Protein AF-E8JQA7-F1 (afdb_monomer_lite)

pLDDT: mean 81.16, std 15.56, range [42.31, 94.44]

Secondary structure (DSSP, 8-state):
--HHHHHHHHHHHHHHHSPPPEEEEEEEEEETTEEEEEEEEEES-HHHHHHHHHT-SS--EEEEE-S----BS--

Organism: 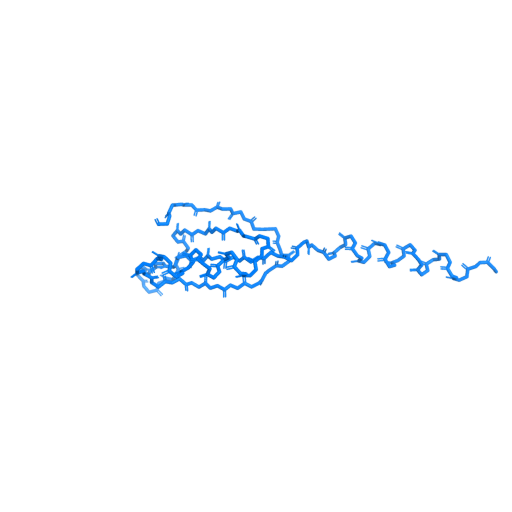NCBI:txid525379

Radius of gyration: 18.03 Å; chains: 1; bounding box: 46×36×43 Å

Sequence (75 aa):
MNCLTIYGIICLILAKKRGNIMWVVRKMYWRSGQQYVQAQKIFDSREDANAFRKELDFATELYETNLVVSNKGEF

Foldseek 3Di:
DDPVVVVVVVVVVVVVVQQQKKKKKFDWDDDPNDIDTAWMDIGSDPVVSVVVVVPDPDDIDMDIDSDDDDTDHDD

Structure (mmCIF, N/CA/C/O backbone):
data_AF-E8JQA7-F1
#
_entry.id   AF-E8JQA7-F1
#
loop_
_atom_site.group_PDB
_atom_site.id
_atom_site.type_symbol
_atom_site.label_atom_id
_atom_site.label_alt_id
_atom_site.label_comp_id
_atom_site.label_asym_id
_atom_site.label_entity_id
_atom_site.label_seq_id
_atom_site.pdbx_PDB_ins_code
_atom_site.Cartn_x
_atom_site.Cartn_y
_atom_site.Cartn_z
_atom_site.occupancy
_atom_site.B_iso_or_equiv
_atom_site.auth_seq_id
_atom_site.auth_comp_id
_atom_site.auth_asym_id
_atom_site.auth_atom_id
_atom_site.pdbx_PDB_model_num
ATOM 1 N N . MET A 1 1 ? 35.661 -22.698 -23.526 1.00 46.38 1 MET A N 1
ATOM 2 C CA . MET A 1 1 ? 34.872 -21.663 -24.236 1.00 46.38 1 MET A CA 1
ATOM 3 C C . MET A 1 1 ? 33.405 -22.027 -24.027 1.00 46.38 1 MET A C 1
ATOM 5 O O . MET A 1 1 ? 33.046 -23.125 -24.399 1.00 46.38 1 MET A O 1
ATOM 9 N N . ASN A 1 2 ? 32.533 -21.296 -23.338 1.00 42.31 2 ASN A N 1
ATOM 10 C CA . ASN A 1 2 ? 32.490 -19.868 -23.052 1.00 42.31 2 ASN A CA 1
ATOM 11 C C . ASN A 1 2 ? 31.840 -19.635 -21.677 1.00 42.31 2 ASN A C 1
ATOM 13 O O . ASN A 1 2 ? 30.622 -19.714 -21.539 1.00 42.31 2 ASN A O 1
ATOM 17 N N . CYS A 1 3 ? 32.650 -19.301 -20.666 1.00 44.53 3 CYS A N 1
ATOM 18 C CA . CYS A 1 3 ? 32.145 -18.858 -19.359 1.00 44.53 3 CYS A CA 1
ATOM 19 C C . CYS A 1 3 ? 31.212 -17.634 -19.514 1.00 44.53 3 CYS A C 1
ATOM 21 O O . CYS A 1 3 ? 30.222 -17.508 -18.805 1.00 44.53 3 CYS A O 1
ATOM 23 N N . LEU A 1 4 ? 31.470 -16.787 -20.520 1.00 52.31 4 LEU A N 1
ATOM 24 C CA . LEU A 1 4 ? 30.714 -15.570 -20.844 1.00 52.31 4 LEU A CA 1
ATOM 25 C C . LEU A 1 4 ? 29.223 -15.802 -21.158 1.00 52.31 4 LEU A C 1
ATOM 27 O O . LEU A 1 4 ? 28.401 -14.939 -20.860 1.00 52.31 4 LEU A O 1
ATOM 31 N N . THR A 1 5 ? 28.842 -16.954 -21.717 1.00 55.59 5 THR A N 1
ATOM 32 C CA . THR A 1 5 ? 27.444 -17.218 -22.114 1.00 55.59 5 THR A CA 1
ATOM 33 C C . THR A 1 5 ? 26.570 -17.599 -20.918 1.00 55.59 5 THR A C 1
ATOM 35 O O . THR A 1 5 ? 25.399 -17.232 -20.855 1.00 55.59 5 THR A O 1
ATOM 38 N N . ILE A 1 6 ? 27.153 -18.281 -19.928 1.00 60.44 6 ILE A N 1
ATOM 39 C CA . ILE A 1 6 ? 26.457 -18.702 -18.705 1.00 60.44 6 ILE A CA 1
ATOM 40 C C . ILE A 1 6 ? 26.155 -17.484 -17.825 1.00 60.44 6 ILE A C 1
ATOM 42 O O . ILE A 1 6 ? 25.026 -17.338 -17.360 1.00 60.44 6 ILE A O 1
ATOM 46 N N . TYR A 1 7 ? 27.113 -16.562 -17.666 1.00 59.88 7 TYR A N 1
ATOM 47 C CA . TYR A 1 7 ? 26.880 -15.306 -16.941 1.00 59.88 7 TYR A CA 1
ATOM 48 C C . TYR A 1 7 ? 25.782 -14.451 -17.587 1.00 59.88 7 TYR A C 1
ATOM 50 O O . TYR A 1 7 ? 24.958 -13.891 -16.870 1.00 59.88 7 TYR A O 1
ATOM 58 N N . GLY A 1 8 ? 25.713 -14.392 -18.923 1.00 60.44 8 GLY A N 1
ATOM 59 C CA . GLY A 1 8 ? 24.647 -13.674 -19.631 1.00 60.44 8 GLY A CA 1
ATOM 60 C C . GLY A 1 8 ? 23.251 -14.243 -19.349 1.00 60.44 8 GLY A C 1
ATOM 61 O O . GLY A 1 8 ? 22.325 -13.488 -19.059 1.00 60.44 8 GLY A O 1
ATOM 62 N N . ILE A 1 9 ? 23.109 -15.572 -19.351 1.00 64.75 9 ILE A N 1
ATOM 63 C CA . ILE A 1 9 ? 21.842 -16.253 -19.041 1.00 64.75 9 ILE A CA 1
ATOM 64 C C . ILE A 1 9 ? 21.472 -16.078 -17.562 1.00 64.75 9 ILE A C 1
ATOM 66 O O . ILE A 1 9 ? 20.320 -15.782 -17.250 1.00 64.75 9 ILE A O 1
ATOM 70 N N . ILE A 1 10 ? 22.439 -16.195 -16.647 1.00 61.34 10 ILE A N 1
ATOM 71 C CA . ILE A 1 10 ? 22.219 -15.971 -15.211 1.00 61.34 10 ILE A CA 1
ATOM 72 C C . ILE A 1 10 ? 21.798 -14.519 -14.947 1.00 61.34 10 ILE A C 1
ATOM 74 O O . ILE A 1 10 ? 20.839 -14.301 -14.211 1.00 61.34 10 ILE A O 1
ATOM 78 N N . CYS A 1 11 ? 22.430 -13.527 -15.582 1.00 59.22 11 CYS A N 1
ATOM 79 C CA . CYS A 1 11 ? 22.006 -12.126 -15.498 1.00 59.22 11 CYS A CA 1
ATOM 80 C C . CYS A 1 11 ? 20.585 -11.918 -16.033 1.00 59.22 11 CYS A C 1
ATOM 82 O O . CYS A 1 11 ? 19.813 -11.186 -15.418 1.00 59.22 11 CYS A O 1
ATOM 84 N N . LEU A 1 12 ? 20.207 -12.588 -17.127 1.00 58.09 12 LEU A N 1
ATOM 85 C CA . LEU A 1 12 ? 18.852 -12.511 -17.675 1.00 58.09 12 LEU A CA 1
ATOM 86 C C . LEU A 1 12 ? 17.813 -13.117 -16.717 1.00 58.09 12 LEU A C 1
ATOM 88 O O . LEU A 1 12 ? 16.742 -12.550 -16.521 1.00 58.09 12 LEU A O 1
ATOM 92 N N . ILE A 1 13 ? 18.137 -14.248 -16.082 1.00 60.12 13 ILE A N 1
ATOM 93 C CA . ILE A 1 13 ? 17.279 -14.910 -15.089 1.00 60.12 13 ILE A CA 1
ATOM 94 C C . ILE A 1 13 ? 17.173 -14.063 -13.813 1.00 60.12 13 ILE A C 1
ATOM 96 O O . ILE A 1 13 ? 16.080 -13.912 -13.274 1.00 60.12 13 ILE A O 1
ATOM 100 N N . LEU A 1 14 ? 18.274 -13.469 -13.344 1.00 55.88 14 LEU A N 1
ATOM 101 C CA . LEU A 1 14 ? 18.287 -12.570 -12.185 1.00 55.88 14 LEU A CA 1
ATOM 102 C C . LEU A 1 14 ? 17.513 -11.273 -12.455 1.00 55.88 14 LEU A C 1
ATOM 104 O O . LEU A 1 14 ? 16.771 -10.823 -11.584 1.00 55.88 14 LEU A O 1
ATOM 108 N N . ALA A 1 15 ? 17.618 -10.708 -13.662 1.00 53.66 15 ALA A N 1
ATOM 109 C CA . ALA A 1 15 ? 16.815 -9.565 -14.093 1.00 53.66 15 ALA A CA 1
ATOM 110 C C . ALA A 1 15 ? 15.324 -9.923 -14.179 1.00 53.66 15 ALA A C 1
ATOM 112 O O . ALA A 1 15 ? 14.485 -9.157 -13.725 1.0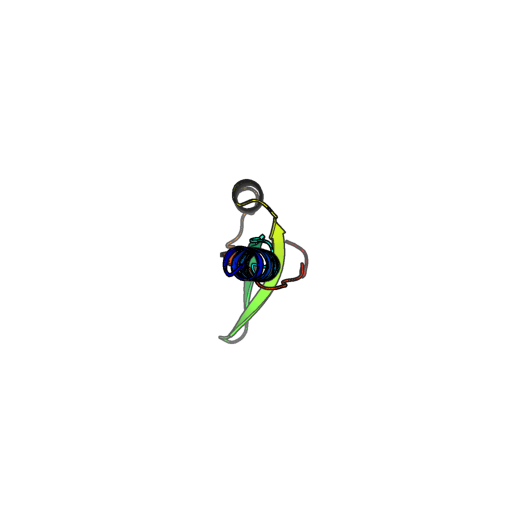0 53.66 15 ALA A O 1
ATOM 113 N N . LYS A 1 16 ? 14.993 -11.122 -14.670 1.00 52.12 16 LYS A N 1
ATOM 114 C CA . LYS A 1 16 ? 13.612 -11.625 -14.735 1.00 52.12 16 LYS A CA 1
ATOM 115 C C . LYS A 1 16 ? 13.028 -11.963 -13.355 1.00 52.12 16 LYS A C 1
ATOM 117 O O . LYS A 1 16 ? 11.812 -11.973 -13.194 1.00 52.12 16 LYS A O 1
ATOM 122 N N . LYS A 1 17 ? 13.885 -12.238 -12.362 1.00 53.16 17 LYS A N 1
ATOM 123 C CA . LYS A 1 17 ? 13.511 -12.522 -10.965 1.00 53.16 17 LYS A CA 1
ATOM 124 C C . LYS A 1 17 ? 13.439 -11.265 -10.089 1.00 53.16 17 LYS A C 1
ATOM 126 O O . LYS A 1 17 ? 12.826 -11.315 -9.024 1.00 53.16 17 LYS A O 1
ATOM 131 N N . ARG A 1 18 ? 14.022 -10.137 -10.520 1.00 55.25 18 ARG A N 1
ATOM 132 C CA . ARG A 1 18 ? 13.680 -8.815 -9.981 1.00 55.25 18 ARG A CA 1
ATOM 133 C C . ARG A 1 18 ? 12.258 -8.509 -10.443 1.00 55.25 18 ARG A C 1
ATOM 135 O O . ARG A 1 18 ? 12.060 -7.998 -11.538 1.00 55.25 18 ARG A O 1
ATOM 142 N N . GLY A 1 19 ? 11.275 -8.903 -9.632 1.00 60.75 19 GLY A N 1
ATOM 143 C CA . GLY A 1 19 ? 9.890 -8.473 -9.810 1.00 60.75 19 GLY A CA 1
ATOM 144 C C . GLY A 1 19 ? 9.855 -6.967 -10.049 1.00 60.75 19 GLY A C 1
ATOM 145 O O . GLY A 1 19 ? 10.689 -6.244 -9.494 1.00 60.75 19 GLY A O 1
ATOM 146 N N . ASN A 1 20 ? 8.956 -6.523 -10.929 1.00 74.50 20 ASN A N 1
ATOM 147 C CA . ASN A 1 20 ? 8.836 -5.111 -11.271 1.00 74.50 20 ASN A CA 1
ATOM 148 C C . ASN A 1 20 ? 8.717 -4.311 -9.966 1.00 74.50 20 ASN A C 1
ATOM 150 O O . ASN A 1 20 ? 7.893 -4.657 -9.115 1.00 74.50 20 ASN A O 1
ATOM 154 N N . ILE A 1 21 ? 9.604 -3.335 -9.761 1.00 82.94 21 ILE A N 1
ATOM 155 C CA . ILE A 1 21 ? 9.589 -2.529 -8.541 1.00 82.94 21 ILE A CA 1
ATOM 156 C C . ILE A 1 21 ? 8.353 -1.643 -8.633 1.00 82.94 21 ILE A C 1
ATOM 158 O O . ILE A 1 21 ? 8.242 -0.832 -9.546 1.00 82.94 21 ILE A O 1
ATOM 162 N N . MET A 1 22 ? 7.422 -1.834 -7.707 1.00 91.44 22 MET A N 1
ATOM 163 C CA . MET A 1 22 ? 6.154 -1.122 -7.658 1.00 91.44 22 MET A CA 1
ATOM 164 C C . MET A 1 22 ? 6.058 -0.319 -6.364 1.00 91.44 22 MET A C 1
ATOM 166 O O . MET A 1 22 ? 6.616 -0.680 -5.325 1.00 91.44 22 MET A O 1
ATOM 170 N N . TRP A 1 23 ? 5.292 0.758 -6.420 1.00 93.69 23 TRP A N 1
ATOM 171 C CA . TRP A 1 23 ? 4.976 1.620 -5.294 1.00 93.69 23 TRP A CA 1
ATOM 172 C C . TRP A 1 23 ? 3.560 1.352 -4.823 1.00 93.69 23 TRP A C 1
ATOM 174 O O . TRP A 1 23 ? 2.632 1.243 -5.618 1.00 93.69 23 TRP A O 1
ATOM 184 N N . VAL A 1 24 ? 3.379 1.243 -3.514 1.00 92.62 24 VAL A N 1
ATOM 185 C CA . VAL A 1 24 ? 2.084 0.909 -2.932 1.00 92.62 24 VAL A CA 1
ATOM 186 C C . VAL A 1 24 ? 1.684 1.982 -1.946 1.00 92.62 24 VAL A C 1
ATOM 188 O O . VAL A 1 24 ? 2.397 2.237 -0.976 1.00 92.62 24 VAL A O 1
ATOM 191 N N . VAL A 1 25 ? 0.513 2.569 -2.175 1.00 93.75 25 VAL A N 1
ATOM 192 C CA . VAL A 1 25 ? -0.183 3.395 -1.190 1.00 93.75 25 VAL A CA 1
ATOM 193 C C . VAL A 1 25 ? -1.206 2.507 -0.500 1.00 93.75 25 VAL A C 1
ATOM 195 O O . VAL A 1 25 ? -1.988 1.836 -1.171 1.00 93.75 25 VAL A O 1
ATOM 198 N N . ARG A 1 26 ? -1.218 2.478 0.833 1.00 94.06 26 ARG A N 1
ATOM 199 C CA . ARG A 1 26 ? -2.204 1.717 1.610 1.00 94.06 26 ARG A CA 1
ATOM 200 C C . ARG A 1 26 ? -2.811 2.548 2.731 1.00 94.06 26 ARG A C 1
ATOM 202 O O . ARG A 1 26 ? -2.132 3.317 3.407 1.00 94.06 26 ARG A O 1
ATOM 209 N N . LYS A 1 27 ? -4.108 2.358 2.934 1.00 92.88 27 LYS A N 1
ATOM 210 C CA . LYS A 1 27 ? -4.895 2.921 4.026 1.00 92.88 27 LYS A CA 1
ATOM 211 C C . LYS A 1 27 ? -5.057 1.852 5.096 1.00 92.88 27 LYS A C 1
ATOM 213 O O . LYS A 1 27 ? -5.638 0.792 4.843 1.00 92.88 27 LYS A O 1
ATOM 218 N N . MET A 1 28 ? -4.530 2.132 6.280 1.00 91.38 28 MET A N 1
ATOM 219 C CA . MET A 1 28 ? -4.691 1.275 7.449 1.00 91.38 28 MET A CA 1
ATOM 220 C C . MET A 1 28 ? -5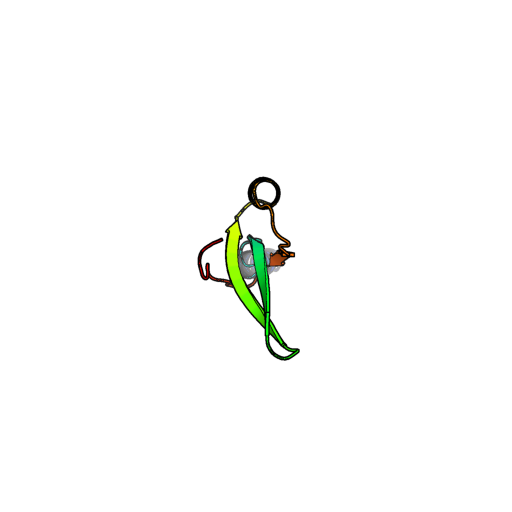.885 1.731 8.273 1.00 91.38 28 MET A C 1
ATOM 222 O O . MET A 1 28 ? -6.118 2.928 8.424 1.00 91.38 28 MET A O 1
ATOM 226 N N . TYR A 1 29 ? -6.603 0.780 8.859 1.00 88.94 29 TYR A N 1
ATOM 227 C CA . TYR A 1 29 ? -7.583 1.053 9.899 1.00 88.94 29 TYR A CA 1
ATOM 228 C C . TYR A 1 29 ? -7.268 0.230 11.145 1.00 88.94 29 TYR A C 1
ATOM 230 O O . TYR A 1 29 ? -6.790 -0.904 11.066 1.00 88.94 29 TYR A O 1
ATOM 238 N N . TRP A 1 30 ? -7.535 0.820 12.304 1.00 88.44 30 TRP A N 1
ATOM 239 C CA . TRP A 1 30 ? -7.361 0.174 13.596 1.00 88.44 30 TRP A CA 1
ATOM 240 C C . TRP A 1 30 ? -8.706 -0.343 14.086 1.00 88.44 30 TRP A C 1
ATOM 242 O O . TRP A 1 30 ? -9.684 0.403 14.139 1.00 88.44 30 TRP A O 1
ATOM 252 N N . ARG A 1 31 ? -8.763 -1.617 14.471 1.00 86.75 31 ARG A N 1
ATOM 253 C CA . ARG A 1 31 ? -9.937 -2.195 15.130 1.00 86.75 31 ARG A CA 1
ATOM 254 C C . ARG A 1 31 ? -9.483 -3.162 16.210 1.00 86.75 31 ARG A C 1
ATOM 256 O O . ARG A 1 31 ? -8.692 -4.058 15.941 1.00 86.75 31 ARG A O 1
ATOM 263 N N . SER A 1 32 ? -9.979 -2.965 17.430 1.00 87.69 32 SER A N 1
ATOM 264 C CA . SER A 1 32 ? -9.700 -3.840 18.580 1.00 87.69 32 SER A CA 1
ATOM 265 C C . SER A 1 32 ? -8.202 -4.105 18.816 1.00 87.69 32 SER A C 1
ATOM 267 O O . SER A 1 32 ? -7.797 -5.238 19.054 1.00 87.69 32 SER A O 1
ATOM 269 N N . GLY A 1 33 ? -7.366 -3.064 18.707 1.00 89.50 33 GLY A N 1
ATOM 270 C CA . GLY A 1 33 ? -5.914 -3.158 18.924 1.00 89.50 33 GLY A CA 1
ATOM 271 C C . GLY A 1 33 ? -5.116 -3.801 17.784 1.00 89.50 33 GLY A C 1
ATOM 272 O O . GLY A 1 33 ? -3.906 -3.951 17.910 1.00 89.50 33 GLY A O 1
ATOM 273 N N . GLN A 1 34 ? -5.759 -4.160 16.670 1.00 89.44 34 GLN A N 1
ATOM 274 C CA . GLN A 1 34 ? -5.106 -4.733 15.492 1.00 89.44 34 GLN A CA 1
ATOM 275 C C . GLN A 1 34 ? -5.189 -3.777 14.294 1.00 89.44 34 GLN A C 1
ATOM 277 O O . GLN A 1 34 ? -6.182 -3.062 14.120 1.00 89.44 34 GLN A O 1
ATOM 282 N N . GLN A 1 35 ? -4.138 -3.776 13.469 1.00 88.50 35 GLN A N 1
ATOM 283 C CA . GLN A 1 35 ? -4.079 -3.025 12.214 1.00 88.50 35 GLN A CA 1
ATOM 284 C C . GLN A 1 35 ? -4.544 -3.884 11.051 1.00 88.50 35 GLN A C 1
ATOM 286 O O . GLN A 1 35 ? -4.093 -5.014 10.870 1.00 88.50 35 GLN A O 1
ATOM 291 N N . TYR A 1 36 ? -5.397 -3.304 10.220 1.00 89.19 36 TYR A N 1
ATOM 292 C CA . TYR A 1 36 ? -5.939 -3.954 9.045 1.00 89.19 36 TYR A CA 1
ATOM 293 C C . TYR A 1 36 ? -5.802 -3.049 7.825 1.00 89.19 36 TYR A C 1
ATOM 295 O O . TYR A 1 36 ? -6.000 -1.837 7.899 1.00 89.19 36 TYR A O 1
ATOM 303 N N . VAL A 1 37 ? -5.522 -3.654 6.672 1.00 89.94 37 VAL A N 1
ATOM 304 C CA . VAL A 1 37 ? -5.502 -2.939 5.390 1.00 89.94 37 VAL A CA 1
ATOM 305 C C . VAL A 1 37 ? -6.940 -2.715 4.926 1.00 89.94 37 VAL A C 1
ATOM 307 O O . VAL A 1 37 ? -7.612 -3.685 4.551 1.00 89.94 37 VAL A O 1
ATOM 310 N N . GLN A 1 38 ? -7.389 -1.456 4.943 1.00 91.38 38 GLN A N 1
ATOM 311 C CA . GLN A 1 38 ? -8.694 -1.029 4.427 1.00 91.38 38 GLN A CA 1
ATOM 312 C C . GLN A 1 38 ? -8.667 -0.956 2.903 1.00 91.38 38 GLN A C 1
ATOM 314 O O . GLN A 1 38 ? -9.478 -1.594 2.236 1.00 91.38 38 GLN A O 1
ATOM 319 N N . ALA A 1 39 ? -7.699 -0.201 2.380 1.00 93.00 39 ALA A N 1
ATOM 320 C CA . ALA A 1 39 ? -7.523 0.043 0.961 1.00 93.00 39 ALA A CA 1
ATOM 321 C C . ALA A 1 39 ? -6.038 -0.000 0.580 1.00 93.00 39 ALA A C 1
ATOM 323 O O . ALA A 1 39 ? -5.167 0.289 1.400 1.00 93.00 39 ALA A O 1
ATOM 324 N N . GLN A 1 40 ? -5.743 -0.384 -0.654 1.00 94.44 40 GLN A N 1
ATOM 325 C CA . GLN A 1 40 ? -4.402 -0.508 -1.205 1.00 94.44 40 GLN A CA 1
ATOM 326 C C . GLN A 1 40 ? -4.444 -0.251 -2.709 1.00 94.44 40 GLN A C 1
ATOM 328 O O . GLN A 1 40 ? -5.262 -0.847 -3.409 1.00 94.44 40 GLN A O 1
ATOM 333 N N . LYS A 1 41 ? -3.552 0.610 -3.201 1.00 93.81 41 LYS A N 1
ATOM 334 C CA . LYS A 1 41 ? -3.407 0.923 -4.621 1.00 93.81 41 LYS A CA 1
ATOM 335 C C . LYS A 1 41 ? -1.942 0.870 -5.029 1.00 93.81 41 LYS A C 1
ATOM 337 O O . LYS A 1 41 ? -1.073 1.340 -4.295 1.00 93.81 41 LYS A O 1
ATOM 342 N N . ILE A 1 42 ? -1.698 0.260 -6.179 1.00 93.50 42 ILE A N 1
ATOM 343 C CA . ILE A 1 42 ? -0.371 0.016 -6.736 1.00 93.50 42 ILE A CA 1
ATOM 344 C C . ILE A 1 42 ? -0.111 1.023 -7.849 1.00 93.50 42 ILE A C 1
ATOM 346 O O . ILE A 1 42 ? -1.012 1.361 -8.616 1.00 93.50 42 ILE A O 1
ATOM 350 N N . PHE A 1 43 ? 1.131 1.472 -7.923 1.00 92.44 43 PHE A N 1
ATOM 351 C CA . PHE A 1 43 ? 1.643 2.421 -8.890 1.00 92.44 43 PHE A CA 1
ATOM 352 C C . PHE A 1 43 ? 2.981 1.915 -9.419 1.00 92.44 43 PHE A C 1
ATOM 354 O O . PHE A 1 43 ? 3.771 1.334 -8.674 1.00 92.44 43 PHE A O 1
ATOM 361 N N . ASP A 1 44 ? 3.259 2.173 -10.690 1.00 89.38 44 ASP A N 1
ATOM 362 C CA . ASP A 1 44 ? 4.557 1.850 -11.287 1.00 89.38 44 ASP A CA 1
ATOM 363 C C . ASP A 1 44 ? 5.629 2.895 -10.924 1.00 89.38 44 ASP A C 1
ATOM 365 O O . ASP A 1 44 ? 6.820 2.594 -10.899 1.00 89.38 44 ASP A O 1
ATOM 369 N N . SER A 1 45 ? 5.213 4.122 -10.588 1.00 91.38 45 SER A N 1
ATOM 370 C CA . SER A 1 45 ? 6.089 5.254 -10.271 1.00 91.38 45 SER A CA 1
ATOM 371 C C . SER A 1 45 ? 5.867 5.774 -8.847 1.00 91.38 45 SER A C 1
ATOM 373 O O . SER A 1 45 ? 4.747 5.822 -8.325 1.00 91.38 45 SER A O 1
ATOM 375 N N . ARG A 1 46 ? 6.966 6.212 -8.219 1.00 90.62 46 ARG A N 1
ATOM 376 C CA . ARG A 1 46 ? 6.947 6.864 -6.906 1.00 90.62 46 ARG A CA 1
ATOM 377 C C . ARG A 1 46 ?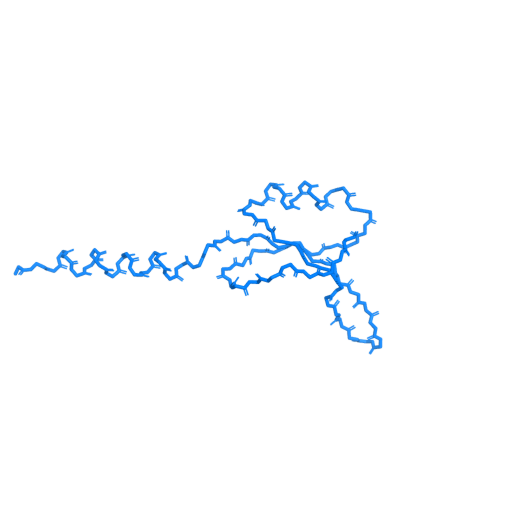 6.240 8.211 -6.967 1.00 90.62 46 ARG A C 1
ATOM 379 O O . ARG A 1 46 ? 5.575 8.606 -6.010 1.00 90.62 46 ARG A O 1
ATOM 386 N N . GLU A 1 47 ? 6.460 8.940 -8.053 1.00 93.19 47 GLU A N 1
ATOM 387 C CA . GLU A 1 47 ? 5.908 10.263 -8.305 1.00 93.19 47 GLU A CA 1
ATOM 388 C C . GLU A 1 47 ? 4.380 10.194 -8.339 1.00 93.19 47 GLU A C 1
ATOM 390 O O . GLU A 1 47 ? 3.733 10.937 -7.598 1.00 93.19 47 GLU A O 1
ATOM 395 N N . ASP A 1 48 ? 3.825 9.231 -9.078 1.00 93.50 48 ASP A N 1
ATOM 396 C CA . ASP A 1 48 ? 2.378 9.007 -9.170 1.00 93.50 48 ASP A CA 1
ATOM 397 C C . ASP A 1 48 ? 1.775 8.599 -7.822 1.00 93.50 48 ASP A C 1
ATOM 399 O O . ASP A 1 48 ? 0.759 9.148 -7.390 1.00 93.50 48 ASP A O 1
ATOM 403 N N . ALA A 1 49 ? 2.437 7.687 -7.103 1.00 93.19 49 ALA A N 1
ATOM 404 C CA . ALA A 1 49 ? 2.004 7.263 -5.774 1.00 93.19 49 ALA A CA 1
ATOM 405 C C . ALA A 1 49 ? 1.987 8.432 -4.771 1.00 93.19 49 ALA A C 1
ATOM 407 O O . ALA A 1 49 ? 1.078 8.557 -3.948 1.00 93.19 49 ALA A O 1
ATOM 408 N N . ASN A 1 50 ? 2.987 9.315 -4.847 1.00 93.75 50 ASN A N 1
ATOM 409 C CA . ASN A 1 50 ? 3.064 10.515 -4.021 1.00 93.75 50 ASN A CA 1
ATOM 410 C C . ASN A 1 50 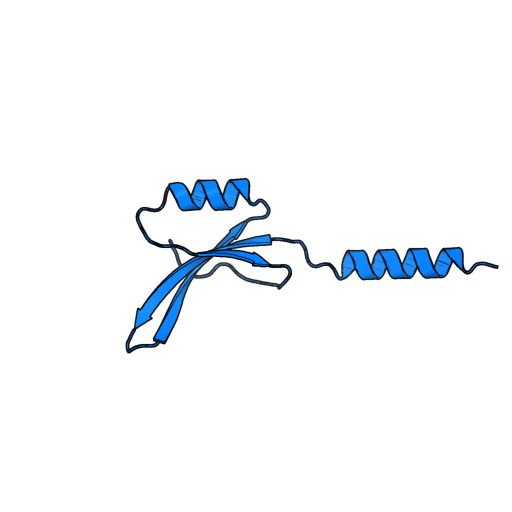? 2.013 11.559 -4.402 1.00 93.75 50 ASN A C 1
ATOM 412 O O . ASN A 1 50 ? 1.461 12.192 -3.504 1.00 93.75 50 ASN A O 1
ATOM 416 N N . ALA A 1 51 ? 1.762 11.769 -5.696 1.00 94.00 51 ALA A N 1
ATOM 417 C CA . ALA A 1 51 ? 0.725 12.677 -6.172 1.00 94.00 51 ALA A CA 1
ATOM 418 C C . ALA A 1 51 ? -0.648 12.222 -5.669 1.00 94.00 51 ALA A C 1
ATOM 420 O O . ALA A 1 51 ? -1.316 12.987 -4.980 1.00 94.00 51 ALA A O 1
ATOM 421 N N . PHE A 1 52 ? -0.982 10.943 -5.869 1.00 92.69 52 PHE A N 1
ATOM 422 C CA . PHE A 1 52 ? -2.214 10.347 -5.356 1.00 92.69 52 PHE A CA 1
ATOM 423 C C . PHE A 1 52 ? -2.344 10.517 -3.841 1.00 92.69 52 PHE A C 1
ATOM 425 O O . PHE A 1 52 ? -3.375 10.949 -3.343 1.00 92.69 52 PHE A O 1
ATOM 432 N N . ARG A 1 53 ? -1.274 10.236 -3.086 1.00 91.56 53 ARG A N 1
ATOM 433 C CA . ARG A 1 53 ? -1.277 10.388 -1.626 1.00 91.56 53 ARG A CA 1
ATOM 434 C C . ARG A 1 53 ? -1.528 11.830 -1.171 1.00 91.56 53 ARG A C 1
ATOM 436 O O . ARG A 1 53 ? -2.137 12.014 -0.124 1.00 91.56 53 ARG A O 1
ATOM 443 N N . LYS A 1 54 ? -1.039 12.837 -1.900 1.00 91.00 54 LYS A N 1
ATOM 444 C CA . LYS A 1 54 ? -1.233 14.255 -1.546 1.00 91.00 54 LYS A CA 1
ATOM 445 C C . LYS A 1 54 ? -2.682 14.713 -1.691 1.00 91.00 54 LYS A C 1
ATOM 447 O O . LYS A 1 54 ? -3.062 15.666 -1.024 1.00 91.00 54 LYS A O 1
ATOM 452 N N . GLU A 1 55 ? -3.460 14.059 -2.549 1.00 91.12 55 GLU A N 1
ATOM 453 C CA . GLU A 1 55 ? -4.881 14.361 -2.750 1.00 91.12 55 GLU A CA 1
ATOM 454 C C . GLU A 1 55 ? -5.778 13.753 -1.659 1.00 91.12 55 GLU A C 1
ATOM 456 O O . GLU A 1 55 ? -6.953 14.099 -1.561 1.00 91.12 55 GLU A O 1
ATOM 461 N N . LEU A 1 56 ? -5.242 12.854 -0.825 1.00 90.06 56 LEU A N 1
ATOM 462 C CA . LEU A 1 56 ? -5.991 12.194 0.241 1.00 90.06 56 LEU A CA 1
ATOM 463 C C . LEU A 1 56 ? -5.907 12.993 1.545 1.00 90.06 56 LEU A C 1
ATOM 465 O O . LEU A 1 56 ? -4.821 13.276 2.043 1.00 90.06 56 LEU A O 1
ATOM 469 N N . ASP A 1 57 ? -7.061 13.254 2.157 1.00 87.94 57 ASP A N 1
ATOM 470 C CA . ASP A 1 57 ? -7.165 13.980 3.435 1.00 87.94 57 ASP A CA 1
ATOM 471 C C . ASP A 1 57 ? -6.925 13.084 4.672 1.00 87.94 57 ASP A C 1
ATOM 473 O O . ASP A 1 57 ? -7.114 13.481 5.817 1.00 87.94 57 ASP A O 1
ATOM 477 N N . PHE A 1 58 ? -6.516 11.830 4.470 1.00 86.56 58 PHE A N 1
ATOM 478 C CA . PHE A 1 58 ? -6.341 10.849 5.542 1.00 86.56 58 PHE A CA 1
ATOM 479 C C . PHE A 1 58 ? -4.965 10.184 5.513 1.00 86.56 58 PHE A C 1
ATOM 481 O O . PHE A 1 58 ? -4.279 10.113 4.493 1.00 86.56 58 PHE A O 1
ATOM 488 N N . ALA A 1 59 ? -4.566 9.638 6.663 1.00 86.62 59 ALA A N 1
ATOM 489 C CA . ALA A 1 59 ? -3.275 8.985 6.820 1.00 86.62 59 ALA A CA 1
ATOM 490 C C . ALA A 1 59 ? -3.162 7.721 5.946 1.00 86.62 59 ALA A C 1
ATOM 492 O O . ALA A 1 59 ? -3.957 6.785 6.058 1.00 86.62 59 ALA A O 1
ATOM 493 N N . THR A 1 60 ? -2.126 7.681 5.108 1.00 92.12 60 THR A N 1
ATOM 494 C CA . THR A 1 60 ? -1.769 6.529 4.271 1.00 92.12 60 THR A CA 1
ATOM 495 C C . THR A 1 60 ? -0.280 6.219 4.363 1.00 92.12 60 THR A C 1
ATOM 497 O O . THR A 1 60 ? 0.567 7.107 4.510 1.00 92.12 60 THR A O 1
ATOM 500 N N . GLU A 1 61 ? 0.050 4.938 4.249 1.00 92.38 61 GLU A N 1
ATOM 501 C CA . GLU A 1 61 ? 1.425 4.463 4.144 1.00 92.38 61 GLU A CA 1
ATOM 502 C C . GLU A 1 61 ? 1.829 4.339 2.674 1.00 92.38 61 GLU A C 1
ATOM 504 O O . GLU A 1 61 ? 1.038 3.885 1.850 1.00 92.38 61 GLU A O 1
ATOM 509 N N . LEU A 1 62 ? 3.072 4.714 2.367 1.00 94.12 62 LEU A N 1
ATOM 510 C CA . LEU A 1 62 ? 3.699 4.560 1.057 1.00 94.12 62 LEU A CA 1
ATOM 511 C C . LEU A 1 62 ? 4.961 3.714 1.219 1.00 94.12 62 LEU A C 1
ATOM 513 O O . LEU A 1 62 ? 5.821 4.058 2.030 1.00 94.12 62 LEU A O 1
ATOM 517 N N . TYR A 1 63 ? 5.090 2.644 0.444 1.00 92.75 63 TYR A N 1
ATOM 5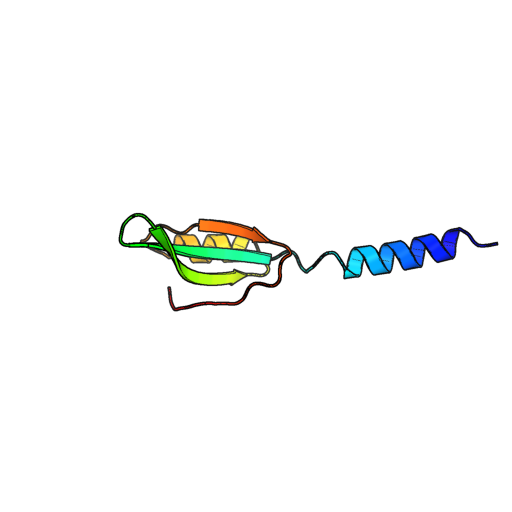18 C CA . TYR A 1 63 ? 6.283 1.801 0.453 1.00 92.75 63 TYR A CA 1
ATOM 519 C C . TYR A 1 63 ? 6.557 1.201 -0.925 1.00 92.75 63 TYR A C 1
ATOM 521 O O . TYR A 1 63 ? 5.662 1.071 -1.760 1.00 92.75 63 TYR A O 1
ATOM 529 N N . GLU A 1 64 ? 7.817 0.846 -1.144 1.00 92.31 64 GLU A N 1
ATOM 530 C CA . GLU A 1 64 ? 8.283 0.149 -2.337 1.00 92.31 64 GLU A CA 1
ATOM 531 C C . GLU A 1 64 ? 8.181 -1.366 -2.124 1.00 92.31 64 GLU A C 1
ATOM 533 O O . GLU A 1 64 ? 8.471 -1.876 -1.036 1.00 92.31 64 GLU A O 1
ATOM 538 N N . THR A 1 65 ? 7.773 -2.107 -3.152 1.00 87.94 65 THR A N 1
ATOM 539 C CA . THR A 1 65 ? 7.766 -3.566 -3.114 1.00 87.94 65 THR A CA 1
ATOM 540 C C . THR A 1 65 ? 8.096 -4.178 -4.468 1.00 87.94 65 THR A C 1
ATOM 542 O O . THR A 1 65 ? 7.714 -3.677 -5.519 1.00 87.94 65 THR A O 1
ATOM 545 N N . ASN A 1 66 ? 8.796 -5.305 -4.429 1.00 85.12 66 ASN A N 1
ATOM 546 C CA . ASN A 1 66 ? 9.027 -6.192 -5.568 1.00 85.12 66 ASN A CA 1
ATOM 547 C C . ASN A 1 66 ? 8.154 -7.458 -5.493 1.00 85.12 66 ASN A C 1
ATOM 549 O O . ASN A 1 66 ? 8.329 -8.383 -6.291 1.00 85.12 66 ASN A O 1
ATOM 553 N N . LEU A 1 67 ? 7.264 -7.531 -4.498 1.00 84.75 67 LEU A N 1
ATOM 554 C CA . LEU A 1 67 ? 6.334 -8.634 -4.314 1.00 84.75 67 LEU A CA 1
ATOM 555 C C . LEU A 1 67 ? 5.076 -8.400 -5.145 1.00 84.75 67 LEU A C 1
ATOM 557 O O . LEU A 1 67 ? 4.651 -7.265 -5.362 1.00 84.75 67 LEU A O 1
ATOM 561 N N . VAL A 1 68 ? 4.448 -9.496 -5.571 1.00 80.44 68 VAL A N 1
ATOM 562 C CA . VAL A 1 68 ? 3.140 -9.437 -6.223 1.00 80.44 68 VAL A CA 1
ATOM 563 C C . VAL A 1 68 ? 2.114 -9.013 -5.180 1.00 80.44 68 VAL A C 1
ATOM 565 O O . VAL A 1 68 ? 1.761 -9.770 -4.277 1.00 80.44 68 VAL A O 1
ATOM 568 N N . VAL A 1 69 ? 1.662 -7.776 -5.305 1.00 82.81 69 VAL A N 1
ATOM 569 C CA . VAL A 1 69 ? 0.595 -7.179 -4.509 1.00 82.81 69 VAL A CA 1
ATOM 570 C C . VAL A 1 69 ? -0.612 -6.934 -5.411 1.00 82.81 69 VAL A C 1
ATOM 572 O O . VAL A 1 69 ? -0.483 -6.864 -6.631 1.00 82.81 69 VAL A O 1
ATOM 575 N N . SER A 1 70 ? -1.804 -6.815 -4.830 1.00 86.12 70 SER A N 1
ATOM 576 C CA . SER A 1 70 ? -3.033 -6.505 -5.576 1.00 86.12 70 SER A CA 1
ATOM 577 C C . SER A 1 70 ? -3.714 -5.266 -5.010 1.00 86.12 70 SER A C 1
ATOM 579 O O . SER A 1 70 ? -3.573 -4.962 -3.823 1.00 86.12 70 SER A O 1
ATOM 581 N N . ASN A 1 71 ? -4.451 -4.546 -5.855 1.00 90.25 71 ASN A N 1
ATOM 582 C CA . ASN A 1 71 ? -5.313 -3.467 -5.387 1.00 90.25 71 ASN A CA 1
ATOM 583 C C . ASN A 1 71 ? -6.391 -4.046 -4.458 1.00 90.25 71 ASN A C 1
ATOM 585 O O . ASN A 1 71 ? -6.878 -5.158 -4.674 1.00 90.25 71 ASN A O 1
ATOM 589 N N . LYS A 1 72 ? -6.751 -3.305 -3.413 1.00 91.19 72 LYS A N 1
ATOM 590 C CA . LYS A 1 72 ? -7.742 -3.718 -2.417 1.00 91.19 72 LYS A CA 1
ATOM 591 C C . LYS A 1 72 ? -8.577 -2.512 -2.013 1.00 91.19 72 LYS A C 1
ATOM 593 O O . LYS A 1 72 ? -7.998 -1.480 -1.713 1.00 91.19 72 LYS A O 1
ATOM 598 N N . GLY A 1 73 ? -9.896 -2.669 -1.922 1.00 88.31 73 GLY A N 1
ATOM 599 C CA . GLY A 1 73 ? -10.796 -1.619 -1.432 1.00 88.31 73 GLY A CA 1
ATOM 600 C C . GLY A 1 73 ? -10.793 -0.336 -2.275 1.00 88.31 73 GLY A C 1
ATOM 601 O O . GLY A 1 73 ? -10.140 -0.256 -3.313 1.00 88.31 73 GLY A O 1
ATOM 602 N N . GLU A 1 74 ? -11.528 0.665 -1.799 1.00 85.62 74 GLU A N 1
ATOM 603 C CA . GLU A 1 74 ? -11.590 2.015 -2.373 1.00 85.62 74 GLU A CA 1
ATOM 604 C C . GLU A 1 74 ? -11.026 3.029 -1.364 1.00 85.62 74 GLU A C 1
ATOM 606 O O . GLU A 1 74 ? -11.106 2.805 -0.151 1.00 85.62 74 GLU A O 1
ATOM 611 N N . PHE A 1 75 ? -10.387 4.092 -1.866 1.00 83.75 75 PHE A N 1
ATOM 612 C CA . PHE A 1 75 ? -9.672 5.086 -1.053 1.00 83.75 75 PHE A CA 1
ATOM 613 C C . PHE A 1 75 ? -10.595 6.166 -0.504 1.00 83.75 75 PHE A C 1
ATOM 615 O O . PHE A 1 75 ? -11.348 6.739 -1.316 1.00 83.75 75 PHE A O 1
#